Protein AF-A0A2N0TLI3-F1 (afdb_monomer_lite)

pLDDT: mean 86.25, std 14.43, range [36.78, 98.31]

Secondary structure (DSSP, 8-state):
-------PPPPHHHHHHHHHHHHTS---HHHHHHHTT-S-HHHHHHHHHHHHHHTGGGGS----SS-TT-PPPPPPPPPHHHHHHHHHHHHHHHHHHHHHHHHHHHHHHHS----

Foldseek 3Di:
DDPPPPDDDDDLVLLQVLLCCCPVVVDDLVVSCVVSVPVDSVVNVVSNVLCVVPNSVSSDDDPPDDPPDPDPDPDDDDDPVRVVVVVVVVVVVVVVVVVVVVVVVVVCVVVDDDD

Structure (mmCIF, N/CA/C/O backbone):
data_AF-A0A2N0TLI3-F1
#
_entry.id   AF-A0A2N0TLI3-F1
#
loop_
_atom_site.group_PDB
_atom_site.id
_atom_site.type_symbol
_atom_site.label_atom_id
_atom_site.label_alt_id
_atom_site.label_comp_id
_atom_site.label_asym_id
_atom_site.label_entity_id
_atom_site.label_seq_id
_atom_site.pdbx_PDB_ins_code
_atom_site.Cartn_x
_atom_site.Cartn_y
_atom_site.Cartn_z
_atom_site.occupancy
_atom_site.B_iso_or_equiv
_atom_site.auth_seq_id
_atom_site.auth_comp_id
_atom_site.auth_asym_id
_atom_site.auth_atom_id
_atom_site.pdbx_PDB_model_num
ATOM 1 N N . MET A 1 1 ? -4.498 27.660 26.373 1.00 36.78 1 MET A N 1
ATOM 2 C CA . MET A 1 1 ? -3.380 26.724 26.144 1.00 36.78 1 MET A CA 1
ATOM 3 C C . MET A 1 1 ? -3.974 25.366 25.827 1.00 36.78 1 MET A C 1
ATOM 5 O O . MET A 1 1 ? -4.837 24.929 26.570 1.00 36.78 1 MET A O 1
ATOM 9 N N . GLY A 1 2 ? -3.598 24.753 24.710 1.00 47.22 2 GLY A N 1
ATOM 10 C CA . GLY A 1 2 ? -4.014 23.396 24.368 1.00 47.22 2 GLY A CA 1
ATOM 11 C C . GLY A 1 2 ? -2.807 22.692 23.786 1.00 47.22 2 GLY A C 1
ATOM 12 O O . GLY A 1 2 ? -2.548 22.808 22.589 1.00 47.22 2 GLY A O 1
ATOM 13 N N . GLU A 1 3 ? -2.018 22.061 24.649 1.00 43.91 3 GLU A N 1
ATOM 14 C CA . GLU A 1 3 ? -0.922 21.200 24.228 1.00 43.91 3 GLU A CA 1
ATOM 15 C C . GLU A 1 3 ? -1.528 20.103 23.355 1.00 43.91 3 GLU A C 1
ATOM 17 O O . GLU A 1 3 ? -2.319 19.278 23.810 1.00 43.91 3 GLU A O 1
ATOM 22 N N . ARG A 1 4 ? -1.226 20.134 22.054 1.00 54.47 4 ARG A N 1
ATOM 23 C CA . ARG A 1 4 ? -1.549 19.024 21.162 1.00 54.47 4 ARG A CA 1
ATOM 24 C C . ARG A 1 4 ? -0.617 17.885 21.545 1.00 54.47 4 ARG A C 1
ATOM 26 O O . ARG A 1 4 ? 0.454 17.741 20.961 1.00 54.47 4 ARG A O 1
ATOM 33 N N . GLU A 1 5 ? -1.005 17.124 22.563 1.00 55.06 5 GLU A N 1
ATOM 34 C CA . GLU A 1 5 ? -0.342 15.879 22.921 1.00 55.06 5 GLU A CA 1
ATOM 35 C C . GLU A 1 5 ? -0.213 15.035 21.653 1.00 55.06 5 GLU A C 1
ATOM 37 O O . GLU A 1 5 ? -1.179 14.834 20.909 1.00 55.06 5 GLU A O 1
ATOM 42 N N . GLY A 1 6 ? 1.021 14.616 21.369 1.00 59.97 6 GLY A N 1
ATOM 43 C CA . GLY A 1 6 ? 1.343 13.820 20.195 1.00 59.97 6 GLY A CA 1
ATOM 44 C C . GLY A 1 6 ? 0.437 12.595 20.075 1.00 59.97 6 GLY A C 1
ATOM 45 O O . GLY A 1 6 ? -0.178 12.148 21.039 1.00 59.97 6 GLY A O 1
ATOM 46 N N . ASN A 1 7 ? 0.353 12.049 18.861 1.00 67.31 7 ASN A N 1
ATOM 47 C CA . ASN A 1 7 ? -0.509 10.920 18.514 1.00 67.31 7 ASN A CA 1
ATOM 48 C C . ASN A 1 7 ? -0.399 9.763 19.535 1.00 67.31 7 ASN A C 1
ATOM 50 O O . ASN A 1 7 ? 0.525 8.947 19.444 1.00 67.31 7 ASN A O 1
ATOM 54 N N . ARG A 1 8 ? -1.334 9.699 20.499 1.00 78.12 8 ARG A N 1
ATOM 55 C CA . ARG A 1 8 ? -1.413 8.625 21.497 1.00 78.12 8 ARG A CA 1
ATOM 56 C C . ARG A 1 8 ? -1.599 7.302 20.767 1.00 78.12 8 ARG A C 1
ATOM 58 O O . ARG A 1 8 ? -2.532 7.130 19.980 1.00 78.12 8 ARG A O 1
ATOM 65 N N . ARG A 1 9 ? -0.687 6.362 21.006 1.00 84.88 9 ARG A N 1
ATOM 66 C CA . ARG A 1 9 ? -0.764 5.022 20.426 1.00 84.88 9 ARG A CA 1
ATOM 67 C C . ARG A 1 9 ? -1.475 4.100 21.398 1.00 84.88 9 ARG A C 1
ATOM 69 O O . ARG A 1 9 ? -1.015 3.916 22.514 1.00 84.88 9 ARG A O 1
ATOM 76 N N . TYR A 1 10 ? -2.558 3.505 20.920 1.00 90.19 10 TYR A N 1
ATOM 77 C CA . TYR A 1 10 ? -3.268 2.436 21.605 1.00 90.19 10 TYR A CA 1
ATOM 78 C C . TYR A 1 10 ? -2.864 1.108 20.969 1.00 90.19 10 TYR A C 1
ATOM 80 O O . TYR A 1 10 ? -2.875 0.971 19.735 1.00 90.19 10 TYR A O 1
ATOM 88 N N . ASP A 1 11 ? -2.477 0.157 21.804 1.00 91.62 11 ASP A N 1
ATOM 89 C CA . ASP A 1 11 ? -2.248 -1.232 21.435 1.00 91.62 11 ASP A CA 1
ATOM 90 C C . ASP A 1 11 ? -3.562 -1.912 21.017 1.00 91.62 11 ASP A C 1
ATOM 92 O O . ASP A 1 11 ? -4.660 -1.380 21.191 1.00 91.62 11 ASP A O 1
ATOM 96 N N . TYR A 1 12 ? -3.442 -3.069 20.368 1.00 93.12 12 TYR A N 1
ATOM 97 C CA . TYR A 1 12 ? -4.598 -3.799 19.848 1.00 93.12 12 TYR A CA 1
ATOM 98 C C . TYR A 1 12 ? -5.543 -4.259 20.966 1.00 93.12 12 TYR A C 1
ATOM 100 O O 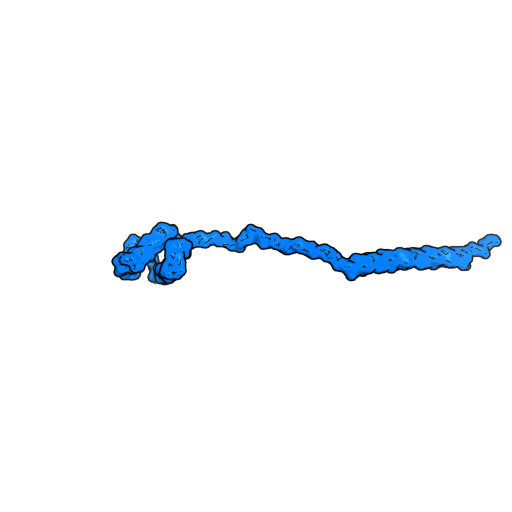. TYR A 1 12 ? -6.756 -4.124 20.814 1.00 93.12 12 TYR A O 1
ATOM 108 N N . GLU A 1 13 ? -4.995 -4.728 22.088 1.00 94.50 13 GLU A N 1
ATOM 109 C CA . GLU A 1 13 ? -5.781 -5.244 23.211 1.00 94.50 13 GLU A CA 1
ATOM 110 C C . GLU A 1 13 ? -6.624 -4.134 23.845 1.00 94.50 13 GLU A C 1
ATOM 112 O O . GLU A 1 13 ? -7.835 -4.298 23.996 1.00 94.50 13 GLU A O 1
ATOM 117 N N . THR A 1 14 ? -6.036 -2.957 24.096 1.00 94.88 14 THR A N 1
ATOM 118 C CA . THR A 1 14 ? -6.782 -1.790 24.603 1.00 94.88 14 THR A CA 1
ATOM 119 C C . THR A 1 14 ? -7.926 -1.387 23.673 1.00 94.88 14 THR A C 1
ATOM 121 O O . THR A 1 14 ? -9.034 -1.116 24.136 1.00 94.88 14 THR A O 1
ATOM 124 N N . LYS A 1 15 ? -7.700 -1.374 22.352 1.00 95.00 15 LYS A N 1
ATOM 125 C CA . LYS A 1 15 ? -8.763 -1.058 21.380 1.00 95.00 15 LYS A CA 1
ATOM 126 C C . LYS A 1 15 ? -9.881 -2.090 21.411 1.00 95.00 15 LYS A C 1
ATOM 128 O O . LYS A 1 15 ? -11.049 -1.718 21.386 1.00 95.00 15 LYS A O 1
ATOM 133 N N . LEU A 1 16 ? -9.524 -3.372 21.433 1.00 96.31 16 LEU A N 1
ATOM 134 C CA . LEU A 1 16 ? -10.488 -4.465 21.413 1.00 96.31 16 LEU A CA 1
ATOM 135 C C . LEU A 1 16 ? -11.345 -4.465 22.680 1.00 96.31 16 LEU A C 1
ATOM 137 O O . LEU A 1 16 ? -12.567 -4.553 22.584 1.00 96.31 16 LEU A O 1
ATOM 141 N N . ALA A 1 17 ? -10.717 -4.314 23.846 1.00 96.31 17 ALA A N 1
ATOM 142 C CA . ALA A 1 17 ? -11.407 -4.247 25.126 1.00 96.31 17 ALA A CA 1
ATOM 143 C C . ALA A 1 17 ? -12.361 -3.043 25.186 1.00 96.31 17 ALA A C 1
ATOM 145 O O . ALA A 1 17 ? -13.538 -3.213 25.488 1.00 96.31 17 ALA A O 1
ATOM 146 N N . ALA A 1 18 ? -11.896 -1.854 24.786 1.00 96.31 18 ALA A N 1
ATOM 147 C CA . ALA A 1 18 ? -12.720 -0.647 24.755 1.00 96.31 18 ALA A CA 1
ATOM 148 C C . ALA A 1 18 ? -13.960 -0.788 23.860 1.00 96.31 18 ALA A C 1
ATOM 150 O O . ALA A 1 18 ? -15.056 -0.355 24.220 1.00 96.31 18 ALA A O 1
ATOM 151 N N . VAL A 1 19 ? -13.806 -1.398 22.683 1.00 96.50 19 VAL A N 1
ATOM 152 C CA . VAL A 1 19 ? -14.932 -1.580 21.764 1.00 96.50 19 VAL A CA 1
ATOM 153 C C . VAL A 1 19 ? -15.904 -2.647 22.259 1.00 96.50 19 VAL A C 1
ATOM 155 O O . VAL A 1 19 ? -17.108 -2.433 22.147 1.00 96.50 19 VAL A O 1
ATOM 158 N N . ARG A 1 20 ? -15.426 -3.760 22.828 1.00 96.06 20 ARG A N 1
ATOM 159 C CA . ARG A 1 20 ? -16.299 -4.787 23.424 1.00 96.06 20 ARG A CA 1
ATOM 160 C C . ARG A 1 20 ? -17.110 -4.235 24.586 1.00 96.06 20 ARG A C 1
ATOM 162 O O . ARG A 1 20 ? -18.317 -4.432 24.626 1.00 96.06 20 ARG A O 1
ATOM 169 N N . ASP A 1 21 ? -16.484 -3.456 25.459 1.00 96.06 21 ASP A N 1
ATOM 170 C CA . ASP A 1 21 ? -17.178 -2.784 26.556 1.00 96.06 21 ASP A CA 1
ATOM 171 C C . ASP A 1 21 ? -18.322 -1.892 26.065 1.00 96.06 21 ASP A C 1
ATOM 173 O O . ASP A 1 21 ? -19.414 -1.906 26.630 1.00 96.06 21 ASP A O 1
ATOM 177 N N . HIS A 1 22 ? -18.112 -1.161 24.970 1.00 95.81 22 HIS A N 1
ATOM 178 C CA . HIS A 1 22 ? -19.169 -0.341 24.387 1.00 95.81 22 HIS A CA 1
ATOM 179 C C . HIS A 1 22 ? -20.247 -1.166 23.664 1.00 95.81 22 HIS A C 1
ATOM 181 O O . HIS A 1 22 ? -21.436 -0.894 23.802 1.00 95.81 22 HIS A O 1
ATOM 187 N N . VAL A 1 23 ? -19.837 -2.128 22.833 1.00 92.75 23 VAL A N 1
ATOM 188 C CA . VAL A 1 23 ? -20.719 -2.821 21.879 1.00 92.75 23 VAL A CA 1
ATOM 189 C C . VAL A 1 23 ? -21.444 -4.009 22.511 1.00 92.75 23 VAL A C 1
ATOM 191 O O . VAL A 1 23 ? -22.604 -4.240 22.186 1.00 92.75 23 VAL A O 1
ATOM 194 N N . GLU A 1 24 ? -20.778 -4.753 23.391 1.00 91.88 24 GLU A N 1
ATOM 195 C CA . GLU A 1 24 ? -21.289 -5.985 24.008 1.00 91.88 24 GLU A CA 1
ATOM 196 C C . GLU A 1 24 ? -21.769 -5.742 25.442 1.00 91.88 24 GLU A C 1
ATOM 198 O O . GLU A 1 24 ? -22.821 -6.244 25.828 1.00 91.88 24 GLU A O 1
ATOM 203 N N . HIS A 1 25 ? -21.034 -4.940 26.220 1.00 91.75 25 HIS A N 1
ATOM 204 C CA . HIS A 1 25 ? -21.385 -4.642 27.615 1.00 91.75 25 HIS A CA 1
ATOM 205 C C . HIS A 1 25 ? -22.223 -3.365 27.784 1.00 91.75 25 HIS A C 1
ATOM 207 O O . HIS A 1 25 ? -22.680 -3.075 28.888 1.00 91.75 25 HIS A O 1
ATOM 213 N N . GLY A 1 26 ? -22.462 -2.619 26.700 1.00 91.88 26 GLY A N 1
ATOM 214 C CA . GLY A 1 26 ? -23.365 -1.467 26.689 1.00 91.88 26 GLY A CA 1
ATOM 215 C C . GLY A 1 26 ? -22.857 -0.236 27.442 1.00 91.88 26 GLY A C 1
ATOM 216 O O . GLY A 1 26 ? -23.653 0.667 27.703 1.00 91.88 26 GLY A O 1
ATOM 217 N N . LEU A 1 27 ? -21.562 -0.164 27.780 1.00 94.75 27 LEU A N 1
ATOM 218 C CA . LEU A 1 27 ? -20.990 1.024 28.416 1.00 94.75 27 LEU A CA 1
ATOM 219 C C . LEU A 1 27 ? -21.137 2.232 27.493 1.00 94.75 27 LEU A C 1
ATOM 221 O O . LEU A 1 27 ? -21.008 2.139 26.270 1.00 94.75 27 LEU A O 1
ATOM 225 N N . THR A 1 28 ? -21.351 3.405 28.069 1.00 95.94 28 THR A N 1
ATOM 226 C CA . THR A 1 28 ? -21.358 4.649 27.307 1.00 95.94 28 THR A CA 1
ATOM 227 C C . THR A 1 28 ? -19.951 4.963 26.796 1.00 95.94 28 THR A C 1
ATOM 229 O O . THR A 1 28 ? -18.935 4.573 27.374 1.00 95.94 28 THR A O 1
ATOM 232 N N . LYS A 1 29 ? -19.861 5.729 25.704 1.00 93.31 29 LYS A N 1
ATOM 233 C CA . LYS A 1 29 ? -18.560 6.145 25.153 1.00 93.31 29 LYS A CA 1
ATOM 234 C C . LYS A 1 29 ? -17.721 6.913 26.184 1.00 93.31 29 LYS A C 1
ATOM 236 O O . LYS A 1 29 ? -16.506 6.777 26.172 1.00 93.31 29 LYS A O 1
ATOM 241 N N . ALA A 1 30 ? -18.362 7.680 27.069 1.00 94.62 30 ALA A N 1
ATOM 242 C CA . ALA A 1 30 ? -17.689 8.425 28.130 1.00 94.62 30 ALA A CA 1
ATOM 243 C C . ALA A 1 30 ? -17.053 7.492 29.172 1.00 94.62 30 ALA A C 1
ATOM 245 O O . ALA A 1 30 ? -15.875 7.645 29.483 1.00 94.62 30 ALA A O 1
ATOM 246 N N . GLU A 1 31 ? -17.790 6.483 29.642 1.00 95.19 31 GLU A N 1
ATOM 247 C CA . GLU A 1 31 ? -17.270 5.485 30.588 1.00 95.19 31 GLU A CA 1
ATOM 248 C C . GLU A 1 31 ? -16.105 4.693 29.990 1.00 95.19 31 GLU A C 1
ATOM 250 O O . GLU A 1 31 ? -15.092 4.476 30.651 1.00 95.19 31 GLU A O 1
ATOM 255 N N . VAL A 1 32 ? -16.208 4.311 28.714 1.00 96.81 32 VAL A N 1
ATOM 256 C CA . VAL A 1 32 ? -15.120 3.633 27.998 1.00 96.81 32 VAL A CA 1
ATOM 257 C C . VAL A 1 32 ? -13.904 4.548 27.844 1.00 96.81 32 VAL A C 1
ATOM 259 O O . VAL A 1 32 ? -12.769 4.113 28.042 1.00 96.81 32 VAL A O 1
ATOM 262 N N . MET A 1 33 ? -14.108 5.823 27.510 1.00 95.12 33 MET A N 1
ATOM 263 C CA . MET A 1 33 ? -13.007 6.779 27.393 1.00 95.12 33 MET A CA 1
ATOM 264 C C . MET A 1 33 ? -12.261 6.960 28.713 1.00 95.12 33 MET A C 1
ATOM 266 O O . MET A 1 33 ? -11.031 6.952 28.702 1.00 95.12 33 MET A O 1
ATOM 270 N N . GLU A 1 34 ? -12.982 7.048 29.829 1.00 95.12 34 GLU A N 1
ATOM 271 C CA . GLU A 1 34 ? -12.390 7.141 31.163 1.00 95.12 34 GLU A CA 1
ATOM 272 C C . GLU A 1 34 ? -11.637 5.851 31.523 1.00 95.12 34 GLU A C 1
ATOM 274 O O . GLU A 1 34 ? -10.441 5.878 31.825 1.00 95.12 34 GLU A O 1
ATOM 279 N N . LYS A 1 35 ? -12.296 4.694 31.381 1.00 95.38 35 LYS A N 1
ATOM 280 C CA . LYS A 1 35 ? -11.745 3.379 31.742 1.00 95.38 35 LYS A CA 1
ATOM 281 C C . LYS A 1 35 ? -10.449 3.051 30.997 1.00 95.38 35 LYS A C 1
ATOM 283 O O . LYS A 1 35 ? -9.509 2.531 31.596 1.00 95.38 35 LYS A O 1
ATOM 288 N N . TYR A 1 36 ? -10.381 3.370 29.705 1.00 93.38 36 TYR A N 1
ATOM 289 C CA . TYR A 1 36 ? -9.238 3.049 28.840 1.00 93.38 36 TYR A CA 1
ATOM 290 C C . TYR A 1 36 ? -8.328 4.253 28.550 1.00 93.38 36 TYR A C 1
ATOM 292 O O . TYR A 1 36 ? -7.431 4.159 27.710 1.00 93.38 36 TYR A O 1
ATOM 300 N N . ARG A 1 37 ? -8.544 5.390 29.232 1.00 93.06 37 ARG A N 1
ATOM 301 C CA . ARG A 1 37 ? -7.807 6.655 29.039 1.00 93.06 37 ARG A CA 1
ATOM 302 C C . ARG A 1 37 ? -7.721 7.065 27.563 1.00 93.06 37 ARG A C 1
ATOM 304 O O . ARG A 1 37 ? -6.668 7.458 27.040 1.00 93.06 37 ARG A O 1
ATOM 311 N N . ILE A 1 38 ? -8.840 6.931 26.855 1.00 92.62 38 ILE A N 1
ATOM 312 C CA . ILE A 1 38 ? -8.946 7.328 25.454 1.00 92.62 38 ILE A CA 1
ATOM 313 C C . ILE A 1 38 ? -9.202 8.830 25.415 1.00 92.62 38 ILE A C 1
ATOM 315 O O . ILE A 1 38 ? -10.227 9.316 25.877 1.00 92.62 38 ILE A O 1
ATOM 319 N N . ALA A 1 39 ? -8.275 9.572 24.819 1.00 90.00 39 ALA A N 1
ATOM 320 C CA . ALA A 1 39 ? -8.280 11.030 24.879 1.00 90.00 39 ALA A CA 1
ATOM 321 C C . ALA A 1 39 ? -9.382 11.692 24.038 1.00 90.00 39 ALA A C 1
ATOM 323 O O . ALA A 1 39 ? -9.628 12.887 24.164 1.00 90.00 39 ALA A O 1
ATOM 324 N N . SER A 1 40 ? -10.003 10.950 23.121 1.00 90.19 40 SER A N 1
ATOM 325 C CA . SER A 1 40 ? -11.003 11.496 22.211 1.00 90.19 40 SER A CA 1
ATOM 326 C C . SER A 1 40 ? -12.021 10.441 21.799 1.00 90.19 40 SER A C 1
ATOM 328 O O . SER A 1 40 ? -11.697 9.268 21.625 1.00 90.19 40 SER A O 1
ATOM 330 N N . LEU A 1 41 ? -13.249 10.895 21.576 1.00 92.69 41 LEU A N 1
ATOM 331 C CA . LEU A 1 41 ? -14.353 10.077 21.092 1.00 92.69 41 LEU A CA 1
ATOM 332 C C . LEU A 1 41 ? -14.114 9.580 19.655 1.00 92.69 41 LEU A C 1
ATOM 334 O O . LEU A 1 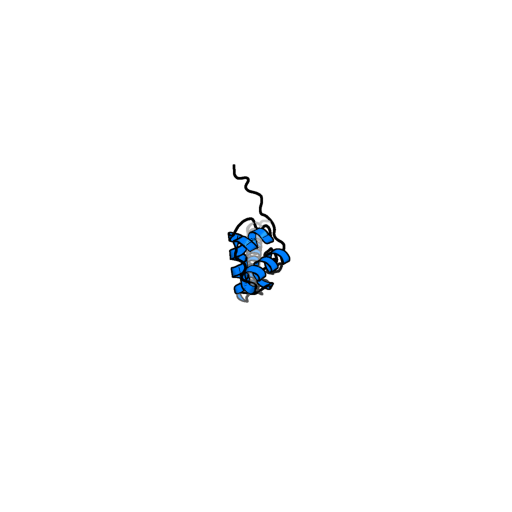41 ? -14.462 8.453 19.317 1.00 92.69 41 LEU A O 1
ATOM 338 N N . THR A 1 42 ? -13.461 10.388 18.816 1.00 93.31 42 THR A N 1
ATOM 339 C CA . THR A 1 42 ? -13.234 10.107 17.390 1.00 93.31 42 THR A CA 1
ATOM 340 C C . THR A 1 42 ? -12.532 8.763 17.114 1.00 93.31 42 THR A C 1
ATOM 342 O O . THR A 1 42 ? -13.038 7.990 16.294 1.00 93.31 42 THR A O 1
ATOM 345 N N . PRO A 1 43 ? -11.384 8.424 17.745 1.00 92.44 43 PRO A N 1
ATOM 346 C CA . PRO A 1 43 ? -10.766 7.110 17.564 1.00 92.44 43 PRO A CA 1
ATOM 347 C C . PRO A 1 43 ? -11.651 5.966 18.070 1.00 92.44 43 PRO A C 1
ATOM 349 O O . PRO A 1 43 ? -11.718 4.937 17.399 1.00 92.44 43 PRO A O 1
ATOM 352 N N . LEU A 1 44 ? -12.368 6.155 19.183 1.00 94.62 44 LEU A N 1
ATOM 353 C CA . LEU A 1 44 ? -13.274 5.142 19.726 1.00 94.62 44 LEU A CA 1
ATOM 354 C C . LEU A 1 44 ? -14.419 4.836 18.750 1.00 94.62 44 LEU A C 1
ATOM 356 O O . LEU A 1 44 ? -14.682 3.675 18.450 1.00 94.62 44 LEU A O 1
ATOM 360 N N . GLU A 1 45 ? -15.061 5.856 18.180 1.00 94.94 45 GLU A N 1
ATOM 361 C CA . GLU A 1 45 ? -16.132 5.667 17.193 1.00 94.94 45 GLU A CA 1
ATOM 362 C C . GLU A 1 45 ? -15.649 4.948 15.937 1.00 94.94 45 GLU A C 1
ATOM 364 O O . GLU A 1 45 ? -16.334 4.064 15.411 1.00 94.94 45 GLU A O 1
ATOM 369 N N . ARG A 1 46 ? -14.444 5.291 15.475 1.00 94.81 46 ARG A N 1
ATOM 370 C CA . ARG A 1 46 ? -13.812 4.605 14.353 1.00 94.81 46 ARG A CA 1
ATOM 371 C C . ARG A 1 46 ? -13.606 3.120 14.654 1.00 94.81 46 ARG A C 1
ATOM 373 O O . ARG A 1 46 ? -13.962 2.298 13.812 1.00 94.81 46 ARG A O 1
ATOM 380 N N . TRP A 1 47 ? -13.060 2.774 15.820 1.00 95.81 47 TRP A N 1
ATOM 381 C CA . TRP A 1 47 ? -12.842 1.377 16.202 1.00 95.81 47 TRP A CA 1
ATOM 382 C C . TRP A 1 47 ? -14.163 0.618 16.338 1.00 95.81 47 TRP A C 1
ATOM 384 O O . TRP A 1 47 ? -14.280 -0.489 15.825 1.00 95.81 47 TRP A O 1
ATOM 394 N N . CYS A 1 48 ? -15.194 1.235 16.920 1.00 95.31 48 CYS A N 1
ATOM 395 C CA . CYS A 1 48 ? -16.535 0.654 16.988 1.00 95.31 48 CYS A CA 1
ATOM 396 C C . CYS A 1 48 ? -17.108 0.356 15.595 1.00 95.31 48 CYS A C 1
ATOM 398 O O . CYS A 1 48 ? -17.714 -0.694 15.386 1.00 95.31 48 CYS A O 1
ATOM 400 N N . ARG A 1 49 ? -16.898 1.249 14.618 1.00 95.44 49 ARG A N 1
ATOM 401 C CA . ARG A 1 49 ? -17.312 1.015 13.226 1.00 95.44 49 ARG A CA 1
ATOM 402 C C . ARG A 1 49 ? -16.538 -0.136 12.586 1.00 95.44 49 ARG A C 1
ATOM 404 O O . ARG A 1 49 ? -17.147 -0.991 11.952 1.00 95.44 49 ARG A O 1
ATOM 411 N N . GLU A 1 50 ? -15.215 -0.153 12.747 1.00 94.81 50 GLU A N 1
ATOM 412 C CA . GLU A 1 50 ? -14.344 -1.216 12.228 1.00 94.81 50 GLU A CA 1
ATOM 413 C C . GLU A 1 50 ? -14.746 -2.581 12.818 1.00 94.81 50 GLU A C 1
ATOM 415 O O . GLU A 1 50 ? -14.966 -3.527 12.060 1.00 94.81 50 GLU A O 1
ATOM 420 N N . TYR A 1 51 ? -14.984 -2.653 14.130 1.00 95.56 51 TYR A N 1
ATOM 421 C CA . TYR A 1 51 ? -15.423 -3.863 14.830 1.00 95.56 51 TYR A CA 1
ATOM 422 C C . TYR A 1 51 ? -16.780 -4.383 14.358 1.00 95.56 51 TYR A C 1
ATOM 424 O O . TYR A 1 51 ? -16.919 -5.569 14.086 1.00 95.56 51 TYR A O 1
ATOM 432 N N . ARG A 1 52 ? -17.782 -3.512 14.181 1.00 93.38 52 ARG A N 1
ATOM 433 C CA . ARG A 1 52 ? -19.085 -3.948 13.645 1.00 93.38 52 ARG A CA 1
ATOM 434 C C . ARG A 1 52 ? -18.989 -4.467 12.209 1.00 93.38 52 ARG A C 1
ATOM 436 O O . ARG A 1 52 ? -19.802 -5.289 11.813 1.00 93.38 52 ARG A O 1
ATOM 443 N N . SER A 1 53 ? -18.022 -3.976 11.429 1.00 94.50 53 SER A N 1
ATOM 444 C CA . SER A 1 53 ? -17.857 -4.367 10.023 1.00 94.50 53 SER A CA 1
ATOM 445 C C . SER A 1 53 ? -17.042 -5.645 9.812 1.00 94.50 53 SER A C 1
ATOM 447 O O . SER A 1 53 ? -17.290 -6.363 8.850 1.00 94.50 53 SER A O 1
ATOM 449 N N . GLY A 1 54 ? -16.059 -5.922 10.674 1.00 91.25 54 GLY A N 1
ATOM 450 C CA . GLY A 1 54 ? -15.110 -7.022 10.469 1.00 91.25 54 GLY A CA 1
ATOM 451 C C . GLY A 1 54 ? -14.587 -7.659 11.754 1.00 91.25 54 GLY A C 1
ATOM 452 O O . GLY A 1 54 ? -13.543 -8.306 11.730 1.00 91.25 54 GLY A O 1
ATOM 453 N N . GLY A 1 55 ? -15.282 -7.457 12.874 1.00 93.56 55 GLY A N 1
ATOM 454 C CA . GLY A 1 55 ? -14.961 -8.055 14.164 1.00 93.56 55 GLY A CA 1
ATOM 455 C C . GLY A 1 55 ? -13.601 -7.627 14.731 1.00 93.56 55 GLY A C 1
ATOM 456 O O . GLY A 1 55 ? -13.064 -6.575 14.365 1.00 93.56 55 GLY A O 1
ATOM 457 N N . PRO A 1 56 ? -13.019 -8.444 15.628 1.00 92.62 56 PRO A N 1
ATOM 458 C CA . PRO A 1 56 ? -11.709 -8.185 16.222 1.00 92.62 56 PRO A CA 1
ATOM 459 C C . PRO A 1 56 ? -10.598 -7.988 15.180 1.00 92.62 56 PRO A C 1
ATOM 461 O O . PRO A 1 56 ? -9.771 -7.088 15.319 1.00 92.62 56 PRO A O 1
ATOM 464 N N . ASP A 1 57 ? -10.602 -8.763 14.091 1.00 91.38 57 ASP A N 1
ATOM 465 C CA . ASP A 1 57 ? -9.539 -8.715 13.080 1.00 91.38 57 ASP A CA 1
ATOM 466 C C . ASP A 1 57 ? -9.455 -7.369 12.349 1.00 91.38 57 ASP A C 1
ATOM 468 O O . ASP A 1 57 ? -8.370 -6.965 11.924 1.00 91.38 57 ASP A O 1
ATOM 472 N N . ALA A 1 58 ? -10.560 -6.620 12.271 1.00 91.50 58 ALA A N 1
ATOM 473 C CA . ALA A 1 58 ? -10.573 -5.280 11.690 1.00 91.50 58 ALA A CA 1
ATOM 474 C C . ALA A 1 58 ? -9.745 -4.258 12.493 1.00 91.50 58 ALA A C 1
ATOM 476 O O . ALA A 1 58 ? -9.265 -3.283 11.911 1.00 91.50 58 ALA A O 1
ATOM 477 N N . LEU A 1 59 ? -9.544 -4.490 13.797 1.00 92.62 59 LEU A N 1
ATOM 478 C CA . LEU A 1 59 ? -8.759 -3.624 14.683 1.00 92.62 59 LEU A CA 1
ATOM 479 C C . LEU A 1 59 ? -7.259 -3.944 14.660 1.00 92.62 59 LEU A C 1
ATOM 481 O O . LEU A 1 59 ? -6.451 -3.154 15.168 1.00 92.62 59 LEU A O 1
ATOM 485 N N . ARG A 1 60 ? -6.863 -5.089 14.083 1.00 90.50 60 ARG A N 1
ATOM 486 C CA . ARG A 1 60 ? -5.457 -5.493 14.012 1.00 90.50 60 ARG A CA 1
ATOM 487 C C . ARG A 1 60 ? -4.651 -4.490 13.182 1.00 90.50 60 ARG A C 1
ATOM 489 O O . ARG A 1 60 ? -5.143 -3.952 12.185 1.00 90.50 60 ARG A O 1
ATOM 496 N N . PRO A 1 61 ? -3.386 -4.227 13.557 1.00 84.88 61 PRO A N 1
ATOM 497 C CA . PRO A 1 61 ? -2.520 -3.380 12.754 1.00 84.88 61 PRO A CA 1
ATOM 498 C C . PRO A 1 61 ? -2.352 -3.993 11.361 1.00 84.88 61 PRO A C 1
ATOM 500 O O . PRO A 1 61 ? -1.790 -5.076 11.204 1.00 84.88 61 PRO A O 1
ATOM 503 N N . LYS A 1 62 ? -2.839 -3.290 10.336 1.00 79.62 62 LYS A N 1
ATOM 504 C CA . LYS A 1 62 ? -2.634 -3.699 8.944 1.00 79.62 62 LYS A CA 1
ATOM 505 C C . LYS A 1 62 ? -1.149 -3.568 8.593 1.00 79.62 62 LYS A C 1
ATOM 507 O O . LYS A 1 62 ? -0.531 -2.572 8.993 1.00 79.62 62 LYS A O 1
ATOM 512 N N . PRO A 1 63 ? -0.571 -4.527 7.846 1.00 74.50 63 PRO A N 1
ATOM 513 C CA . PRO A 1 63 ? 0.819 -4.449 7.423 1.00 74.50 63 PRO A CA 1
ATOM 514 C C . PRO A 1 63 ? 1.046 -3.122 6.699 1.00 74.50 63 PRO A C 1
ATOM 516 O O . PRO A 1 63 ? 0.359 -2.782 5.734 1.00 74.50 63 PRO A O 1
ATOM 519 N N . LYS A 1 64 ? 1.972 -2.323 7.229 1.00 57.50 64 LYS A N 1
ATOM 520 C CA . LYS A 1 64 ? 2.230 -0.980 6.723 1.00 57.50 64 LYS A CA 1
ATOM 521 C C . LYS A 1 64 ? 3.128 -1.073 5.495 1.00 57.50 64 LYS A C 1
ATOM 523 O O . LYS A 1 64 ? 4.308 -1.380 5.618 1.00 57.50 64 LYS A O 1
ATOM 528 N N . GLY A 1 65 ? 2.572 -0.779 4.323 1.00 69.00 65 GLY A N 1
ATOM 529 C CA . GLY A 1 65 ? 3.330 -0.649 3.079 1.00 69.00 65 GLY A CA 1
ATOM 530 C C . GLY A 1 65 ? 2.635 -1.258 1.866 1.00 69.00 65 GLY A C 1
ATOM 531 O O . GLY A 1 65 ? 1.636 -1.963 1.978 1.00 69.00 65 GLY A O 1
ATOM 532 N N . ARG A 1 66 ? 3.192 -0.975 0.685 1.00 66.25 66 ARG A N 1
ATOM 533 C CA . ARG A 1 66 ? 2.855 -1.679 -0.557 1.00 66.25 66 ARG A CA 1
ATOM 534 C C . ARG A 1 66 ? 3.264 -3.151 -0.398 1.00 66.25 66 ARG A C 1
ATOM 536 O O . ARG A 1 66 ? 4.353 -3.384 0.133 1.00 66.25 66 ARG A O 1
ATOM 543 N N . PRO A 1 67 ? 2.469 -4.136 -0.858 1.00 68.00 67 PRO A N 1
ATOM 544 C CA . PRO A 1 67 ? 2.929 -5.520 -0.903 1.00 68.00 67 PRO A CA 1
ATOM 545 C C . PRO A 1 67 ? 4.289 -5.575 -1.613 1.00 68.00 67 PRO A C 1
ATOM 547 O O . PRO A 1 67 ? 4.428 -5.118 -2.752 1.00 68.00 67 PRO A O 1
ATOM 550 N N . LYS A 1 68 ? 5.317 -6.071 -0.915 1.00 61.22 68 LYS A N 1
ATOM 551 C CA . LYS A 1 68 ? 6.634 -6.313 -1.511 1.00 61.22 68 LYS A CA 1
ATOM 552 C C . LYS A 1 68 ? 6.462 -7.437 -2.527 1.00 61.22 68 LYS A C 1
ATOM 554 O O . LYS A 1 68 ? 6.247 -8.574 -2.130 1.00 61.22 68 LYS A O 1
ATOM 559 N N . GLY A 1 69 ? 6.542 -7.121 -3.819 1.00 60.28 69 GLY A N 1
ATOM 560 C CA . GLY A 1 69 ? 6.554 -8.155 -4.858 1.00 60.28 69 GLY A CA 1
ATOM 561 C C . GLY A 1 69 ? 5.623 -7.964 -6.047 1.00 60.28 69 GLY A C 1
ATOM 562 O O . GLY A 1 69 ? 5.347 -8.946 -6.728 1.00 60.28 69 GLY A O 1
ATOM 563 N N . ALA A 1 70 ? 5.190 -6.743 -6.376 1.00 60.94 70 ALA A N 1
ATOM 564 C CA . ALA A 1 70 ? 4.742 -6.482 -7.745 1.00 60.94 70 ALA A CA 1
ATOM 565 C C . ALA A 1 70 ? 5.962 -6.570 -8.683 1.00 60.94 70 ALA A C 1
ATOM 567 O O . ALA A 1 70 ? 6.547 -5.551 -9.045 1.00 60.94 70 ALA A O 1
ATOM 568 N N . LYS A 1 71 ? 6.410 -7.790 -9.009 1.00 63.88 71 LYS A N 1
ATOM 569 C CA . LYS A 1 71 ? 7.377 -7.991 -10.086 1.00 63.88 71 LYS A CA 1
ATOM 570 C C . LYS A 1 71 ? 6.699 -7.520 -11.369 1.00 63.88 71 LYS A C 1
ATOM 572 O O . LYS A 1 71 ? 5.561 -7.900 -11.646 1.00 63.88 71 LYS A O 1
ATOM 577 N N . SER A 1 72 ? 7.368 -6.645 -12.110 1.00 65.38 72 SER A N 1
ATOM 578 C CA . SER A 1 72 ? 6.960 -6.305 -13.469 1.00 65.38 72 SER A CA 1
ATOM 579 C C . SER A 1 72 ? 6.811 -7.598 -14.269 1.00 65.38 72 SER A C 1
ATOM 581 O O . SER A 1 72 ? 7.604 -8.530 -14.104 1.00 65.38 72 SER A O 1
ATOM 583 N N . LYS A 1 73 ? 5.769 -7.678 -15.104 1.00 69.06 73 LYS A N 1
ATOM 584 C CA . LYS A 1 73 ? 5.612 -8.808 -16.026 1.00 69.06 73 LYS A CA 1
ATOM 585 C C . LYS A 1 73 ? 6.911 -8.948 -16.841 1.00 69.06 73 LYS A C 1
ATOM 587 O O . LYS A 1 73 ? 7.467 -7.914 -17.227 1.00 69.06 73 LYS A O 1
ATOM 592 N N . PRO A 1 74 ? 7.412 -10.174 -17.078 1.00 76.69 74 PRO A N 1
ATOM 593 C CA . PRO A 1 74 ? 8.569 -10.369 -17.945 1.00 76.69 74 PRO A CA 1
ATOM 594 C C . PRO A 1 74 ? 8.297 -9.727 -19.309 1.00 76.69 74 PRO A C 1
ATOM 596 O O . PRO A 1 74 ? 7.150 -9.708 -19.768 1.00 76.69 74 PRO A O 1
ATOM 599 N N . ARG A 1 75 ? 9.338 -9.154 -19.929 1.00 72.94 75 ARG A N 1
ATOM 600 C CA . ARG A 1 75 ? 9.211 -8.546 -21.259 1.00 72.94 75 ARG A CA 1
ATOM 601 C C . ARG A 1 75 ? 8.670 -9.623 -22.217 1.00 72.94 75 ARG A C 1
ATOM 603 O O . ARG A 1 75 ? 9.204 -10.734 -22.199 1.00 72.94 75 ARG A O 1
ATOM 610 N N . PRO A 1 76 ? 7.610 -9.336 -22.995 1.00 79.25 76 PRO A N 1
ATOM 611 C CA . PRO A 1 76 ? 7.095 -10.297 -23.961 1.00 79.25 76 PRO A CA 1
AT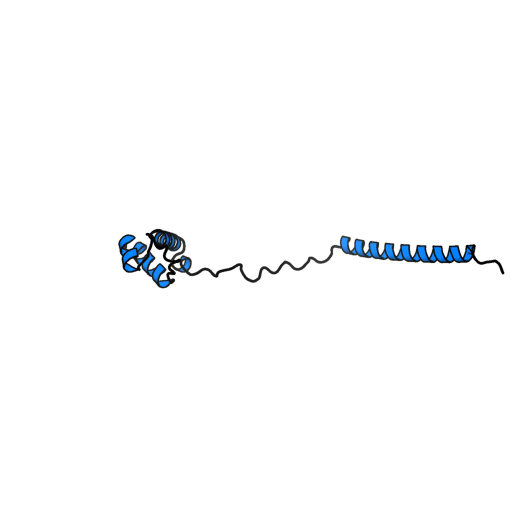OM 612 C C . PRO A 1 76 ? 8.188 -10.657 -24.970 1.00 79.25 76 PRO A C 1
ATOM 614 O O . PRO A 1 76 ? 9.050 -9.828 -25.274 1.00 79.25 76 PRO A O 1
ATOM 617 N N . ALA A 1 77 ? 8.155 -11.897 -25.460 1.00 84.12 77 ALA A N 1
ATOM 618 C CA . ALA A 1 77 ? 9.028 -12.323 -26.546 1.00 84.12 77 ALA A CA 1
ATOM 619 C C . ALA A 1 77 ? 8.841 -11.393 -27.763 1.00 84.12 77 ALA A C 1
ATOM 621 O O . ALA A 1 77 ? 7.718 -10.922 -27.982 1.00 84.12 77 ALA A O 1
ATOM 622 N N . PRO A 1 78 ? 9.911 -11.108 -28.526 1.00 84.44 78 PRO A N 1
ATOM 623 C CA . PRO A 1 78 ? 9.810 -10.258 -29.702 1.00 84.44 78 PRO A CA 1
ATOM 624 C C . PRO A 1 78 ? 8.806 -10.836 -30.701 1.00 84.44 78 PRO A C 1
ATOM 626 O O . PRO A 1 78 ? 8.727 -12.053 -30.896 1.00 84.44 78 PRO A O 1
ATOM 629 N N . THR A 1 79 ? 8.010 -9.963 -31.316 1.00 89.81 79 THR A N 1
ATOM 630 C CA . THR A 1 79 ? 7.072 -10.375 -32.364 1.00 89.81 79 THR A CA 1
ATOM 631 C C . THR A 1 79 ? 7.828 -10.718 -33.645 1.00 89.81 79 THR A C 1
ATOM 633 O O . THR A 1 79 ? 8.960 -10.285 -33.865 1.00 89.81 79 THR A O 1
ATOM 636 N N . ARG A 1 80 ? 7.182 -11.477 -34.538 1.00 92.81 80 ARG A N 1
ATOM 637 C CA . ARG A 1 80 ? 7.725 -11.769 -35.873 1.00 92.81 80 ARG A CA 1
ATOM 638 C C . ARG A 1 80 ? 8.122 -10.493 -36.624 1.00 92.81 80 ARG A C 1
ATOM 640 O O . ARG A 1 80 ? 9.136 -10.486 -37.306 1.00 92.81 80 ARG A O 1
ATOM 647 N N . GLU A 1 81 ? 7.331 -9.434 -36.485 1.00 91.69 81 GLU A N 1
ATOM 648 C CA . GLU A 1 81 ? 7.576 -8.132 -37.113 1.00 91.69 81 GLU A CA 1
ATOM 649 C C . GLU A 1 81 ? 8.869 -7.490 -36.606 1.00 91.69 81 GLU A C 1
ATOM 651 O O . GLU A 1 81 ? 9.687 -7.064 -37.410 1.00 91.69 81 GLU A O 1
ATOM 656 N N . GLN A 1 82 ? 9.110 -7.518 -35.293 1.00 92.12 82 GLN A N 1
ATOM 657 C CA . GLN A 1 82 ? 10.331 -6.971 -34.694 1.00 92.12 82 GLN A CA 1
ATOM 658 C C . GLN A 1 82 ? 11.590 -7.707 -35.165 1.00 92.12 82 GLN A C 1
ATOM 660 O O . GLN A 1 82 ? 12.594 -7.075 -35.478 1.00 92.12 82 GLN A O 1
ATOM 665 N N . LEU A 1 83 ? 11.527 -9.037 -35.274 1.00 93.94 83 LEU A N 1
ATOM 666 C CA . LEU A 1 83 ? 12.637 -9.826 -35.818 1.00 93.94 83 LEU A CA 1
ATOM 667 C C . LEU A 1 83 ? 12.913 -9.477 -37.288 1.00 93.94 83 LEU A C 1
ATOM 669 O O . LEU A 1 83 ? 14.068 -9.353 -37.689 1.00 93.94 83 LEU A O 1
ATOM 673 N N . LEU A 1 84 ? 11.856 -9.280 -38.082 1.00 96.19 84 LEU A N 1
ATOM 674 C CA . LEU A 1 84 ? 11.983 -8.868 -39.480 1.00 96.19 84 LEU A CA 1
ATOM 675 C C . LEU A 1 84 ? 12.559 -7.453 -39.613 1.00 96.19 84 LEU A C 1
ATOM 677 O O . LEU A 1 84 ? 13.327 -7.202 -40.537 1.00 96.19 84 LEU A O 1
ATOM 681 N N . GLU A 1 85 ? 12.216 -6.529 -38.715 1.00 95.88 85 GLU A N 1
ATOM 682 C CA . GLU A 1 85 ? 12.786 -5.177 -38.689 1.00 95.88 85 GLU A CA 1
ATOM 683 C C . GLU A 1 85 ? 14.283 -5.194 -38.367 1.00 95.88 85 GLU A C 1
ATOM 685 O O . GLU A 1 85 ? 15.056 -4.512 -39.044 1.00 95.88 85 GLU A O 1
ATOM 690 N N . GLU A 1 86 ? 14.707 -6.000 -37.390 1.00 95.25 86 GLU A N 1
ATOM 691 C CA . GLU A 1 86 ? 16.125 -6.192 -37.063 1.00 95.25 86 GLU A CA 1
ATOM 692 C C . GLU A 1 86 ? 16.898 -6.794 -38.242 1.00 95.25 86 GLU A C 1
ATOM 694 O O . GLU A 1 86 ? 17.960 -6.286 -38.615 1.00 95.25 86 GLU A O 1
ATOM 699 N N . GLU A 1 87 ? 16.347 -7.826 -38.887 1.00 96.88 87 GLU A N 1
ATOM 700 C CA . GLU A 1 87 ? 16.944 -8.424 -40.081 1.00 96.88 87 GLU A CA 1
ATOM 701 C C . GLU A 1 87 ? 17.010 -7.417 -41.238 1.00 96.88 87 GLU A C 1
ATOM 703 O O . GLU A 1 87 ? 18.041 -7.287 -41.899 1.00 96.88 87 GLU A O 1
ATOM 708 N N . ASN A 1 88 ? 15.955 -6.629 -41.453 1.00 98.12 88 ASN A N 1
ATOM 709 C CA . ASN A 1 88 ? 15.935 -5.598 -42.486 1.00 98.12 88 ASN A CA 1
ATOM 710 C C . ASN A 1 88 ? 16.980 -4.504 -42.221 1.00 98.12 88 ASN A C 1
ATOM 712 O O . ASN A 1 88 ? 17.666 -4.073 -43.149 1.00 98.12 88 ASN A O 1
ATOM 716 N N . ALA A 1 89 ? 17.133 -4.076 -40.965 1.00 97.88 89 ALA A N 1
ATOM 717 C CA . ALA A 1 89 ? 18.149 -3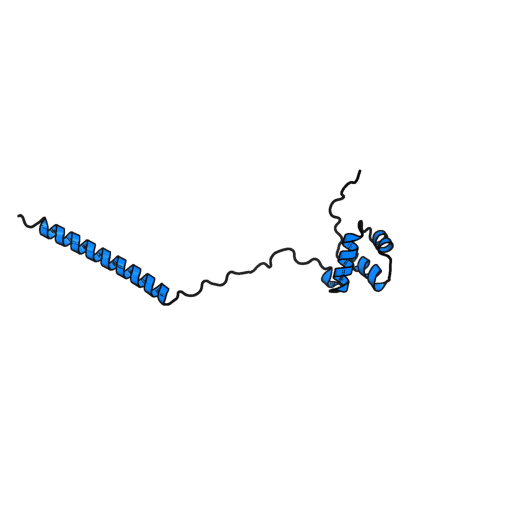.110 -40.559 1.00 97.88 89 ALA A CA 1
ATOM 718 C C . ALA A 1 89 ? 19.564 -3.656 -40.792 1.00 97.88 89 ALA A C 1
ATOM 720 O O . ALA A 1 89 ? 20.412 -2.960 -41.358 1.00 97.88 89 ALA A O 1
ATOM 721 N N . TYR A 1 90 ? 19.801 -4.919 -40.433 1.00 97.75 90 TYR A N 1
ATOM 722 C CA . TYR A 1 90 ? 21.063 -5.605 -40.693 1.00 97.75 90 TYR A CA 1
ATOM 723 C C . TYR A 1 90 ? 21.369 -5.694 -42.195 1.00 97.75 90 TYR A C 1
ATOM 725 O O . TYR A 1 90 ? 22.467 -5.343 -42.634 1.00 97.75 90 TYR A O 1
ATOM 733 N N . LEU A 1 91 ? 20.391 -6.102 -43.007 1.00 98.19 91 LEU A N 1
ATOM 734 C CA . LEU A 1 91 ? 20.547 -6.206 -44.457 1.00 98.19 91 LEU A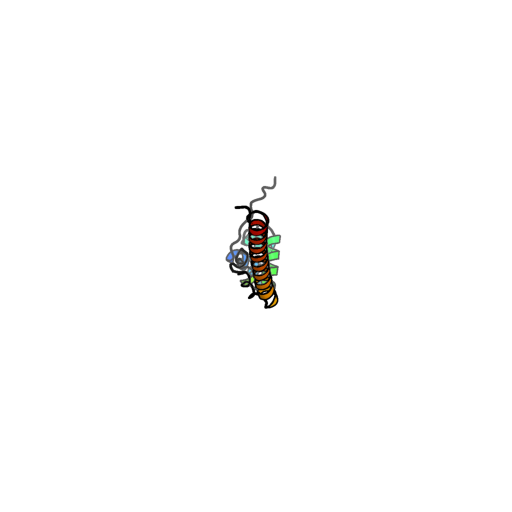 CA 1
ATOM 735 C C . LEU A 1 91 ? 20.813 -4.843 -45.101 1.00 98.19 91 LEU A C 1
ATOM 737 O O . LEU A 1 91 ? 21.709 -4.738 -45.935 1.00 98.19 91 LEU A O 1
ATOM 741 N N . LYS A 1 92 ? 20.112 -3.785 -44.678 1.00 97.88 92 LYS A N 1
ATOM 742 C CA . LYS A 1 92 ? 20.366 -2.413 -45.146 1.00 97.88 92 LYS A CA 1
ATOM 743 C C . LYS A 1 92 ? 21.783 -1.953 -44.827 1.00 97.88 92 LYS A C 1
ATOM 745 O O . LYS A 1 92 ? 22.449 -1.399 -45.697 1.00 97.88 92 LYS A O 1
ATOM 750 N N . ALA A 1 93 ? 22.265 -2.217 -43.613 1.00 97.94 93 ALA A N 1
ATOM 751 C CA . ALA A 1 93 ? 23.635 -1.887 -43.233 1.00 97.94 93 ALA A CA 1
ATOM 752 C C . ALA A 1 93 ? 24.661 -2.650 -44.087 1.00 97.94 93 ALA A C 1
ATOM 754 O O . ALA A 1 93 ? 25.653 -2.071 -44.533 1.00 97.94 93 ALA A O 1
ATOM 755 N N . ARG A 1 94 ? 24.406 -3.934 -44.367 1.00 97.62 94 ARG A N 1
ATOM 756 C CA . ARG A 1 94 ? 25.261 -4.751 -45.234 1.00 97.62 94 ARG A CA 1
ATOM 757 C C . ARG A 1 94 ? 25.292 -4.230 -46.671 1.00 97.62 94 ARG A C 1
ATOM 759 O O . ARG A 1 94 ? 26.372 -4.149 -47.245 1.00 97.62 94 ARG A O 1
ATOM 766 N N . VAL A 1 95 ? 24.139 -3.875 -47.236 1.00 98.31 95 VAL A N 1
ATOM 767 C CA . VAL A 1 95 ? 24.049 -3.299 -48.587 1.00 98.31 95 VAL A CA 1
ATOM 768 C C . VAL A 1 95 ? 24.823 -1.985 -48.658 1.00 98.31 95 VAL A C 1
ATOM 770 O O . VAL A 1 95 ? 25.703 -1.859 -49.501 1.00 98.31 95 VAL A O 1
ATOM 773 N N . ALA A 1 96 ? 24.605 -1.070 -47.710 1.00 98.31 96 ALA A N 1
ATOM 774 C CA . ALA A 1 96 ? 25.322 0.205 -47.668 1.00 98.31 96 ALA A CA 1
ATOM 775 C C . ALA A 1 96 ? 26.850 0.027 -47.564 1.00 98.31 96 ALA A C 1
ATOM 777 O O . ALA A 1 96 ? 27.621 0.796 -48.140 1.00 98.31 96 ALA A O 1
ATOM 778 N N . TYR A 1 97 ? 27.312 -0.998 -46.838 1.00 97.56 97 TYR A N 1
ATOM 779 C CA . TYR A 1 97 ? 28.733 -1.333 -46.779 1.00 97.56 97 TYR A CA 1
ATOM 780 C C . TYR A 1 97 ? 29.277 -1.788 -48.140 1.00 97.56 97 TYR A C 1
ATOM 782 O O . TYR A 1 97 ? 30.334 -1.315 -48.555 1.00 97.56 97 TYR A O 1
ATOM 790 N N . LEU A 1 98 ? 28.559 -2.673 -48.837 1.00 97.69 98 LEU A N 1
ATOM 791 C CA . LEU A 1 98 ? 28.958 -3.165 -50.158 1.00 97.69 98 LEU A CA 1
ATOM 792 C C . LEU A 1 98 ? 28.989 -2.037 -51.194 1.00 97.69 98 LEU A C 1
ATOM 794 O O . LEU A 1 98 ? 29.996 -1.873 -51.873 1.00 97.69 98 LEU A O 1
ATOM 798 N N . GLU A 1 99 ? 27.961 -1.190 -51.228 1.00 97.44 99 GLU A N 1
ATOM 799 C CA . GLU A 1 99 ? 27.907 -0.023 -52.119 1.00 97.44 99 GLU A CA 1
ATOM 800 C C . GLU A 1 99 ? 29.095 0.923 -51.900 1.00 97.44 99 GLU A C 1
ATOM 802 O O . GLU A 1 99 ? 29.677 1.446 -52.851 1.00 97.44 99 GLU A O 1
ATOM 807 N N . LYS A 1 100 ? 29.512 1.118 -50.642 1.00 96.81 100 LYS A N 1
ATOM 808 C CA . LYS A 1 100 ? 30.701 1.915 -50.325 1.00 96.81 100 LYS A CA 1
ATOM 809 C C . LYS A 1 100 ? 31.985 1.269 -50.850 1.00 96.81 100 LYS A C 1
ATOM 811 O O . LYS A 1 100 ? 32.867 1.985 -51.322 1.00 96.81 100 LYS A O 1
ATOM 816 N N . VAL A 1 101 ? 32.117 -0.053 -50.750 1.00 96.25 101 VAL A N 1
ATOM 817 C CA . VAL A 1 101 ? 33.269 -0.787 -51.300 1.00 96.25 101 VAL A CA 1
ATOM 818 C C . VAL A 1 101 ? 33.304 -0.656 -52.822 1.00 96.25 101 VAL A C 1
ATOM 820 O O . VAL A 1 101 ? 34.351 -0.310 -53.370 1.00 96.25 101 VAL A O 1
ATOM 823 N N . ASP A 1 102 ? 32.166 -0.841 -53.487 1.00 96.62 102 ASP A N 1
ATOM 824 C CA . ASP A 1 102 ? 32.045 -0.700 -54.939 1.00 96.62 102 ASP A CA 1
ATOM 825 C C . ASP A 1 102 ? 32.409 0.717 -55.393 1.00 96.62 102 ASP A C 1
ATOM 827 O O . ASP A 1 102 ? 33.191 0.890 -56.330 1.00 96.62 102 ASP A O 1
ATOM 831 N N . ALA A 1 103 ? 31.939 1.743 -54.677 1.00 94.94 103 ALA A N 1
ATOM 832 C CA . ALA A 1 103 ? 32.287 3.134 -54.953 1.00 94.94 103 ALA A CA 1
ATOM 833 C C . ALA A 1 103 ? 33.800 3.401 -54.831 1.00 94.94 103 ALA A C 1
ATOM 835 O O . ALA A 1 103 ? 34.374 4.099 -55.669 1.00 94.94 103 ALA A O 1
ATOM 836 N N . LEU A 1 104 ? 34.470 2.827 -53.824 1.00 94.25 104 LEU A N 1
ATOM 837 C CA . LEU A 1 104 ? 35.922 2.955 -53.651 1.00 94.25 104 LEU A CA 1
ATOM 838 C C . LEU A 1 104 ? 36.706 2.250 -54.767 1.00 94.25 104 LEU A C 1
ATOM 840 O O . LEU A 1 104 ? 37.708 2.783 -55.248 1.00 94.25 104 LEU A O 1
ATOM 844 N N . LEU A 1 105 ? 36.258 1.067 -55.193 1.00 93.19 105 LEU A N 1
ATOM 845 C CA . LEU A 1 105 ? 36.873 0.325 -56.297 1.00 93.19 105 LEU A CA 1
ATOM 846 C C . LEU A 1 105 ? 36.697 1.053 -57.631 1.00 93.19 105 LEU A C 1
ATOM 848 O O . LEU A 1 105 ? 37.671 1.210 -58.371 1.00 93.19 105 LEU A O 1
ATOM 852 N N . ALA A 1 106 ? 35.491 1.554 -57.907 1.00 91.56 106 ALA A N 1
ATOM 853 C CA . ALA A 1 106 ? 35.204 2.359 -59.088 1.00 91.56 106 ALA A CA 1
ATOM 854 C C . ALA A 1 106 ? 36.079 3.620 -59.118 1.00 91.56 106 ALA A C 1
ATOM 856 O O . ALA A 1 106 ? 36.744 3.889 -60.120 1.00 91.56 106 ALA A O 1
ATOM 857 N N . TRP A 1 107 ? 36.183 4.335 -57.994 1.00 88.56 107 TRP A N 1
ATOM 858 C CA . TRP A 1 107 ? 37.060 5.499 -57.864 1.00 88.56 107 TRP A CA 1
ATOM 859 C C . TRP A 1 107 ? 38.531 5.162 -58.137 1.00 88.56 107 TRP A C 1
ATOM 861 O O . TRP A 1 107 ? 39.200 5.875 -58.885 1.00 88.56 107 TRP A O 1
ATOM 871 N N . ARG A 1 108 ? 39.033 4.043 -57.600 1.00 87.81 108 ARG A N 1
ATOM 872 C CA . ARG A 1 108 ? 40.410 3.583 -57.836 1.00 87.81 108 ARG A CA 1
ATOM 873 C C . ARG A 1 108 ? 40.663 3.232 -59.304 1.00 87.81 108 ARG A C 1
ATOM 875 O O . ARG A 1 108 ? 41.745 3.511 -59.808 1.00 87.81 108 ARG A O 1
ATOM 882 N N . SER A 1 109 ? 39.685 2.638 -59.987 1.00 84.38 109 SER A N 1
ATOM 883 C CA . SER A 1 109 ? 39.793 2.323 -61.419 1.00 84.38 109 SER A CA 1
ATOM 884 C C . SER A 1 109 ? 39.791 3.577 -62.302 1.00 84.38 109 SER A C 1
ATOM 886 O O . SER A 1 109 ? 40.530 3.636 -63.280 1.00 84.38 109 SER A O 1
ATOM 888 N N . ALA A 1 110 ? 39.030 4.606 -61.915 1.00 77.75 110 ALA A N 1
ATOM 889 C CA . ALA A 1 110 ? 38.943 5.873 -62.637 1.00 77.75 110 ALA A CA 1
ATOM 890 C 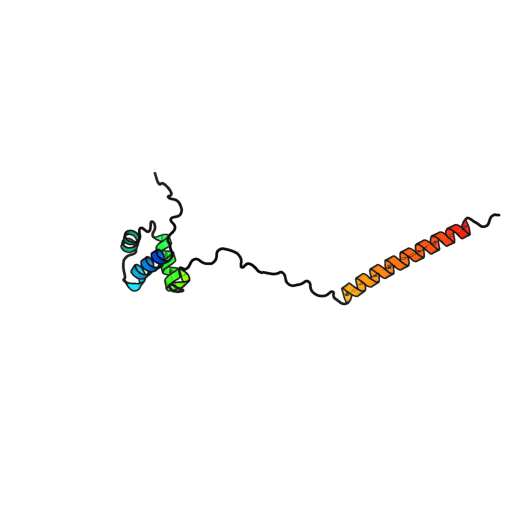C . ALA A 1 110 ? 40.167 6.782 -62.427 1.00 77.75 110 ALA A C 1
ATOM 892 O O . ALA A 1 110 ? 40.488 7.583 -63.296 1.00 77.75 110 ALA A O 1
ATOM 893 N N . THR A 1 111 ? 40.851 6.667 -61.285 1.00 75.62 111 THR A N 1
ATOM 894 C CA . THR A 1 111 ? 41.995 7.522 -60.912 1.00 75.62 111 THR A CA 1
ATOM 895 C C . THR A 1 111 ? 43.364 6.862 -61.115 1.00 75.62 111 THR A C 1
ATOM 897 O O . THR A 1 111 ? 44.384 7.465 -60.792 1.00 75.62 111 THR A O 1
ATOM 900 N N . GLY A 1 112 ? 43.420 5.635 -61.651 1.00 65.19 112 GLY A N 1
ATOM 901 C CA . GLY A 1 112 ? 44.652 4.845 -61.677 1.00 65.19 112 GLY A CA 1
ATOM 902 C C . GLY A 1 112 ? 44.744 3.814 -62.798 1.00 65.19 112 GLY A C 1
ATOM 903 O O . GLY A 1 112 ? 44.851 2.623 -62.517 1.00 65.19 112 GLY A O 1
ATOM 904 N N . THR A 1 113 ? 44.789 4.283 -64.049 1.00 55.84 113 THR A N 1
ATOM 905 C CA . THR A 1 113 ? 45.507 3.603 -65.144 1.00 55.84 113 THR A CA 1
ATOM 906 C C . THR A 1 113 ? 46.285 4.638 -65.963 1.00 55.84 113 THR A C 1
ATOM 908 O O . THR A 1 113 ? 46.024 4.846 -67.139 1.00 55.84 113 THR A O 1
ATOM 911 N N . GLU A 1 114 ? 47.231 5.320 -65.323 1.00 56.97 114 GLU A N 1
ATOM 912 C CA . GLU A 1 114 ? 48.283 6.066 -66.018 1.00 56.97 114 GLU A CA 1
ATOM 913 C C . GLU A 1 114 ? 49.614 5.568 -65.444 1.00 56.97 114 GLU A C 1
ATOM 915 O O . GLU A 1 114 ? 50.007 5.897 -64.323 1.00 56.97 114 GLU A O 1
ATOM 920 N N . ARG A 1 115 ? 50.232 4.636 -66.172 1.00 50.81 115 ARG A N 1
ATOM 921 C CA . ARG A 1 115 ? 51.629 4.235 -66.024 1.00 50.81 115 ARG A CA 1
ATOM 922 C C . ARG A 1 115 ? 52.259 4.217 -67.403 1.00 50.81 115 ARG A C 1
ATOM 924 O O . ARG A 1 115 ? 51.557 3.763 -68.332 1.00 50.81 115 ARG A O 1
#

InterPro domains:
  IPR010921 Trp repressor/replication initiator [SSF48295] (5-68)
  IPR036388 Winged helix-like DNA-binding domain superfamily [G3DSA:1.10.10.10] (3-68)
  IPR052057 IS150/IS1296 orfA-like [PTHR33795] (5-106)
  IPR055247 Insertion element IS150 protein InsJ-like, helix-turn-helix domain [PF13518] (15-68)

Sequence (115 aa):
MGEREGNRRYDYETKLAAVRDHVEHGLTKAEVMEKYRIASLTPLERWCREYRSGGPDALRPKPKGRPKGAKSKPRPAPTREQLLEEENAYLKARVAYLEKVDALLAWRSATGTER

Radius of gyration: 38.62 Å; chains: 1; bounding box: 75×39×98 Å

Organism: Bifidobacterium longum (NCBI:txid216816)